Protein AF-A0A835RS19-F1 (afdb_monomer_lite)

InterPro domains:
  IPR008851 Transcription initiation factor IIF, alpha subunit [PF05793] (48-94)
  IPR008851 Transcription initiation factor IIF, alpha subunit [PTHR13011] (1-102)

Structure (mmCIF, N/CA/C/O backbone):
data_AF-A0A835RS19-F1
#
_entry.id   AF-A0A835RS19-F1
#
loop_
_atom_site.group_PDB
_atom_site.id
_atom_site.type_symbol
_atom_site.label_atom_id
_atom_site.label_alt_id
_atom_site.label_comp_id
_atom_site.label_asym_id
_atom_site.label_entity_id
_atom_site.label_seq_id
_atom_site.pdbx_PDB_ins_code
_atom_site.Cartn_x
_atom_site.Cartn_y
_atom_site.Cartn_z
_atom_site.occupancy
_atom_site.B_iso_or_equiv
_atom_site.auth_seq_id
_atom_site.auth_comp_id
_atom_site.auth_asym_id
_atom_site.auth_atom_id
_atom_site.pdbx_PDB_model_num
ATOM 1 N N . MET A 1 1 ? 10.127 -16.528 -0.931 1.00 41.31 1 MET A N 1
ATOM 2 C CA . MET A 1 1 ? 10.156 -15.745 -2.184 1.00 41.31 1 MET A CA 1
ATOM 3 C C . MET A 1 1 ? 9.465 -14.418 -1.931 1.00 41.31 1 MET A C 1
ATOM 5 O O . MET A 1 1 ? 8.306 -14.427 -1.540 1.00 41.31 1 MET A O 1
ATOM 9 N N . SER A 1 2 ? 10.172 -13.296 -2.056 1.00 48.91 2 SER A N 1
ATOM 10 C CA . SER A 1 2 ? 9.556 -11.969 -1.984 1.00 48.91 2 SER A CA 1
ATOM 11 C C . SER A 1 2 ? 8.910 -11.666 -3.332 1.00 48.91 2 SER A C 1
ATOM 13 O O . SER A 1 2 ? 9.625 -11.460 -4.309 1.00 48.91 2 SER A O 1
ATOM 15 N N . LEU A 1 3 ? 7.579 -11.675 -3.398 1.00 65.25 3 LEU A N 1
ATOM 16 C CA . LEU A 1 3 ? 6.890 -11.128 -4.561 1.00 65.25 3 LEU A CA 1
ATOM 17 C C . LEU A 1 3 ? 7.033 -9.603 -4.557 1.00 65.25 3 LEU A C 1
ATOM 19 O O . LEU A 1 3 ? 6.939 -8.957 -3.504 1.00 65.25 3 LEU A O 1
ATOM 23 N N . ASP A 1 4 ? 7.268 -9.041 -5.736 1.00 73.56 4 ASP A N 1
ATOM 24 C CA . ASP A 1 4 ? 7.162 -7.604 -5.954 1.00 73.56 4 ASP A CA 1
ATOM 25 C C . ASP A 1 4 ? 5.761 -7.129 -5.567 1.00 73.56 4 ASP A C 1
ATOM 27 O O . ASP A 1 4 ? 4.770 -7.847 -5.736 1.00 73.56 4 ASP A O 1
ATOM 31 N N . LEU A 1 5 ? 5.661 -5.916 -5.020 1.00 79.31 5 LEU A N 1
ATOM 32 C CA . LEU A 1 5 ? 4.354 -5.341 -4.747 1.00 79.31 5 LEU A CA 1
ATOM 33 C C . LEU A 1 5 ? 3.641 -5.039 -6.071 1.00 79.31 5 LEU A C 1
ATOM 35 O O . LEU A 1 5 ? 4.034 -4.135 -6.808 1.00 79.31 5 LEU A O 1
ATOM 39 N N . VAL A 1 6 ? 2.546 -5.750 -6.331 1.00 83.19 6 VAL A N 1
ATOM 40 C CA . VAL A 1 6 ? 1.658 -5.496 -7.470 1.00 83.19 6 VAL A CA 1
ATOM 41 C C . VAL A 1 6 ? 0.359 -4.892 -6.953 1.00 83.19 6 VAL A C 1
ATOM 43 O O . VAL A 1 6 ? -0.398 -5.546 -6.234 1.00 83.19 6 VAL A O 1
ATOM 46 N N . LEU A 1 7 ? 0.092 -3.636 -7.315 1.00 85.06 7 LEU A N 1
ATOM 47 C CA . LEU A 1 7 ? -1.192 -3.007 -7.014 1.00 85.06 7 LEU A CA 1
ATOM 48 C C . LEU A 1 7 ? -2.241 -3.464 -8.026 1.00 85.06 7 LEU A C 1
ATOM 50 O O . LEU A 1 7 ? -2.014 -3.422 -9.235 1.00 85.06 7 LEU A O 1
ATOM 54 N N . LYS A 1 8 ? -3.405 -3.868 -7.521 1.00 89.12 8 LYS A N 1
ATOM 55 C CA . LYS A 1 8 ? -4.603 -4.114 -8.331 1.00 89.12 8 LYS A CA 1
ATOM 56 C C . LYS A 1 8 ? -5.157 -2.788 -8.867 1.00 89.12 8 LYS A C 1
ATOM 58 O O . LYS A 1 8 ? -4.786 -1.716 -8.399 1.00 89.12 8 LYS A O 1
ATOM 63 N N . SER A 1 9 ? -6.079 -2.862 -9.826 1.00 90.88 9 SER A N 1
ATOM 64 C CA . SER A 1 9 ? -6.727 -1.686 -10.428 1.00 90.88 9 SER A CA 1
ATOM 65 C C . SER A 1 9 ? -7.714 -0.966 -9.501 1.00 90.88 9 SER A C 1
ATOM 67 O O . SER A 1 9 ? -8.126 0.148 -9.814 1.00 90.88 9 SER A O 1
ATOM 69 N N . ALA A 1 10 ? -8.097 -1.578 -8.375 1.00 93.38 10 ALA A N 1
ATOM 70 C CA . ALA A 1 10 ? -9.052 -1.026 -7.421 1.00 93.38 10 ALA A CA 1
ATOM 71 C C . ALA A 1 10 ? -8.754 -1.448 -5.975 1.00 93.38 10 ALA A C 1
ATOM 73 O O . ALA A 1 10 ? -8.112 -2.469 -5.714 1.00 93.38 10 ALA A O 1
AT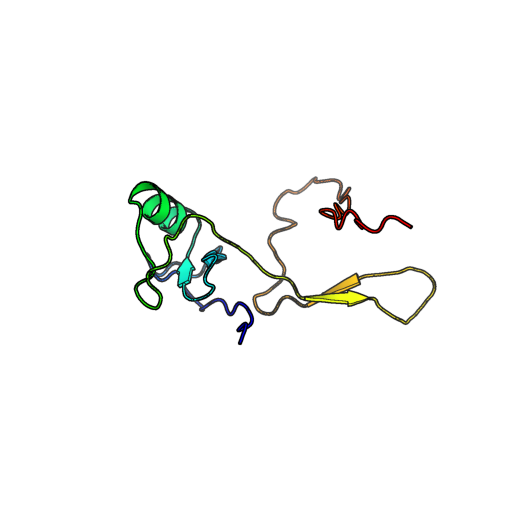OM 74 N N . CYS A 1 11 ? -9.255 -0.652 -5.031 1.00 96.19 11 CYS A N 1
ATOM 75 C CA . CYS A 1 11 ? -9.231 -0.930 -3.602 1.00 96.19 11 CYS A CA 1
ATOM 76 C C . CYS A 1 11 ? -10.103 -2.149 -3.284 1.00 96.19 11 CYS A C 1
ATOM 78 O O . CYS A 1 11 ? -11.290 -2.168 -3.600 1.00 96.19 11 CYS A O 1
ATOM 80 N N . GLU A 1 12 ? -9.549 -3.127 -2.574 1.00 95.62 12 GLU A N 1
ATOM 81 C CA . GLU A 1 12 ? -10.273 -4.342 -2.179 1.00 95.62 12 GLU A CA 1
ATOM 82 C C . GLU A 1 12 ? -11.335 -4.113 -1.094 1.00 95.62 12 GLU A C 1
ATOM 84 O O . GLU A 1 12 ? -12.138 -5.004 -0.842 1.00 95.62 12 GLU A O 1
ATOM 89 N N . GLY A 1 13 ? -11.337 -2.949 -0.437 1.00 94.44 13 GLY A N 1
ATOM 90 C CA . GLY A 1 13 ? -12.332 -2.601 0.581 1.00 94.44 13 GLY A CA 1
ATOM 91 C C . GLY A 1 13 ? -13.547 -1.848 0.034 1.00 94.44 13 GLY A C 1
ATOM 92 O O . GLY A 1 13 ? -14.659 -2.079 0.494 1.00 94.44 13 GLY A O 1
ATOM 93 N N . CYS A 1 14 ? -13.350 -0.941 -0.929 1.00 96.94 14 CYS A N 1
ATOM 94 C CA . CYS A 1 14 ? -14.410 -0.042 -1.408 1.00 96.94 14 CYS A CA 1
ATOM 95 C C . CYS A 1 14 ? -14.533 0.068 -2.935 1.00 96.94 14 CYS A C 1
ATOM 97 O O . CYS A 1 14 ? -15.374 0.817 -3.418 1.00 96.94 14 CYS A O 1
ATOM 99 N N . GLY A 1 15 ? -13.676 -0.605 -3.707 1.00 95.75 15 GLY A N 1
ATOM 100 C CA . GLY A 1 15 ? -13.702 -0.565 -5.172 1.00 95.75 15 GLY A CA 1
ATOM 101 C C . GLY A 1 15 ? -13.149 0.716 -5.811 1.00 95.75 15 GLY A C 1
ATOM 102 O O . GLY A 1 15 ? -13.067 0.783 -7.033 1.00 95.75 15 GLY A O 1
ATOM 103 N N . SER A 1 16 ? -12.729 1.722 -5.030 1.00 92.69 16 SER A N 1
ATOM 104 C CA . SER A 1 16 ? -12.125 2.944 -5.586 1.00 92.69 16 SER A CA 1
ATOM 105 C C . SER A 1 16 ? -10.881 2.614 -6.423 1.00 92.69 16 SER A C 1
ATOM 107 O O . SER A 1 16 ? -10.015 1.899 -5.920 1.00 92.69 16 SER A O 1
ATOM 109 N N . PRO A 1 17 ? -10.733 3.153 -7.647 1.00 88.56 17 PRO A N 1
ATOM 110 C CA . PRO A 1 17 ? -9.538 2.963 -8.473 1.00 88.56 17 PRO A CA 1
ATOM 111 C C . PRO A 1 17 ? -8.419 3.964 -8.148 1.00 88.56 17 PRO A C 1
ATOM 113 O O . PRO A 1 17 ? -7.346 3.933 -8.746 1.00 88.56 17 PRO A O 1
ATOM 116 N N . SER A 1 18 ? -8.674 4.906 -7.238 1.00 85.62 18 SER A N 1
ATOM 117 C CA . SER A 1 18 ? -7.773 6.021 -6.964 1.00 85.62 18 SER A CA 1
ATOM 118 C C . SER A 1 18 ? -6.964 5.811 -5.696 1.00 85.62 18 SER A C 1
ATOM 120 O O . SER A 1 18 ? -7.457 5.290 -4.699 1.00 85.62 18 SER A O 1
ATOM 122 N N . ASP A 1 19 ? -5.731 6.310 -5.750 1.00 86.38 19 ASP A N 1
ATOM 123 C CA . ASP A 1 19 ? -4.814 6.390 -4.618 1.00 86.38 19 ASP A CA 1
ATOM 124 C C . ASP A 1 19 ? -4.582 5.042 -3.912 1.00 86.38 19 ASP A C 1
ATOM 126 O O . ASP A 1 19 ? -4.830 4.868 -2.724 1.00 86.38 19 ASP A O 1
ATOM 130 N N . LEU A 1 20 ? -4.143 4.053 -4.692 1.00 88.19 20 LEU A N 1
ATOM 131 C CA . LEU A 1 20 ? -3.976 2.674 -4.244 1.00 88.19 20 LEU A CA 1
ATOM 132 C C . LEU A 1 20 ? -2.594 2.404 -3.646 1.00 88.19 20 LEU A C 1
ATOM 134 O O . LEU A 1 20 ? -1.574 2.840 -4.173 1.00 88.19 20 LEU A O 1
ATOM 138 N N . TYR A 1 21 ? -2.569 1.620 -2.576 1.00 91.81 21 TYR A N 1
ATOM 139 C CA . TYR A 1 21 ? -1.374 1.205 -1.852 1.00 91.81 21 TYR A CA 1
ATOM 140 C C . TYR A 1 21 ? -1.417 -0.292 -1.562 1.00 91.81 21 TYR A C 1
ATOM 142 O O . TYR A 1 21 ? -2.482 -0.901 -1.505 1.00 91.81 21 TYR A O 1
ATOM 150 N N . GLY A 1 22 ? -0.249 -0.877 -1.329 1.00 91.75 22 GLY A N 1
ATOM 151 C CA . GLY A 1 22 ? -0.103 -2.245 -0.860 1.00 91.75 22 GLY A CA 1
ATOM 152 C C . GLY A 1 22 ? -0.182 -2.336 0.657 1.00 91.75 22 GLY A C 1
ATOM 153 O O . GLY A 1 22 ? 0.305 -1.451 1.350 1.00 91.75 22 GLY A O 1
ATOM 154 N N . SER A 1 23 ? -0.701 -3.427 1.209 1.00 92.50 23 SER A N 1
ATOM 155 C CA . SER A 1 23 ? -0.404 -3.793 2.605 1.00 92.50 23 SER A CA 1
ATOM 156 C C . SER A 1 23 ? 1.079 -4.142 2.784 1.00 92.50 23 SER A C 1
ATOM 158 O O . SER A 1 23 ? 1.720 -4.581 1.831 1.00 92.50 23 SER A O 1
ATOM 160 N N . SER A 1 24 ? 1.601 -4.086 4.011 1.00 88.12 24 SER A N 1
ATOM 161 C CA . SER A 1 24 ? 2.966 -4.542 4.344 1.00 88.12 24 SER A CA 1
ATOM 162 C C . SER A 1 24 ? 3.279 -5.983 3.911 1.00 88.12 24 SER A C 1
ATOM 164 O O . SER A 1 24 ? 4.400 -6.267 3.506 1.00 88.12 24 SER A O 1
ATOM 166 N N . CYS A 1 25 ? 2.289 -6.882 3.940 1.00 91.75 25 CYS A N 1
ATOM 167 C CA . CYS A 1 25 ? 2.425 -8.257 3.449 1.00 91.75 25 CYS A CA 1
ATOM 168 C C . CYS A 1 25 ? 2.237 -8.404 1.927 1.00 91.75 25 CYS A C 1
ATOM 170 O O . CYS A 1 25 ? 2.191 -9.524 1.433 1.00 91.75 25 CYS A O 1
ATOM 172 N N . LYS A 1 26 ? 2.088 -7.293 1.192 1.00 91.44 26 LYS A N 1
ATOM 173 C CA . LYS A 1 26 ? 1.931 -7.199 -0.274 1.00 91.44 26 LYS A CA 1
ATOM 174 C C . LYS A 1 26 ? 0.736 -7.938 -0.897 1.00 91.44 26 LYS A C 1
ATOM 176 O O . LYS A 1 26 ? 0.545 -7.868 -2.103 1.00 91.44 26 LYS A O 1
ATOM 181 N N . HIS A 1 27 ? -0.114 -8.581 -0.099 1.00 92.88 27 HIS A N 1
ATOM 182 C CA . HIS A 1 27 ? -1.272 -9.338 -0.586 1.00 92.88 27 HIS A CA 1
ATOM 183 C C . HIS A 1 27 ? -2.527 -8.499 -0.857 1.00 92.88 27 HIS A C 1
ATOM 185 O O . HIS A 1 27 ? -3.430 -8.965 -1.553 1.00 92.88 27 HIS A O 1
ATOM 191 N N . LYS A 1 28 ? -2.620 -7.295 -0.279 1.00 93.06 28 LYS A N 1
ATOM 192 C CA . LYS A 1 28 ? -3.794 -6.421 -0.391 1.00 93.06 28 LYS A CA 1
ATOM 193 C C . LYS A 1 28 ? -3.478 -5.124 -1.111 1.00 93.06 28 LYS A C 1
ATOM 195 O O . LYS A 1 28 ? -2.463 -4.502 -0.812 1.00 93.06 28 LYS A O 1
ATOM 200 N N . THR A 1 29 ? -4.396 -4.693 -1.973 1.00 95.06 29 THR A N 1
ATOM 201 C CA . THR A 1 29 ? -4.445 -3.336 -2.534 1.00 95.06 29 THR A CA 1
ATOM 202 C C . THR A 1 29 ? -5.570 -2.533 -1.883 1.00 95.06 29 THR A C 1
ATOM 204 O O . THR A 1 29 ? -6.731 -2.935 -1.934 1.00 95.06 29 THR A O 1
ATOM 207 N N . LEU A 1 30 ? -5.241 -1.406 -1.253 1.00 95.62 30 LEU A N 1
ATOM 208 C CA . LEU A 1 30 ? -6.158 -0.602 -0.442 1.00 95.62 30 LEU A CA 1
ATOM 209 C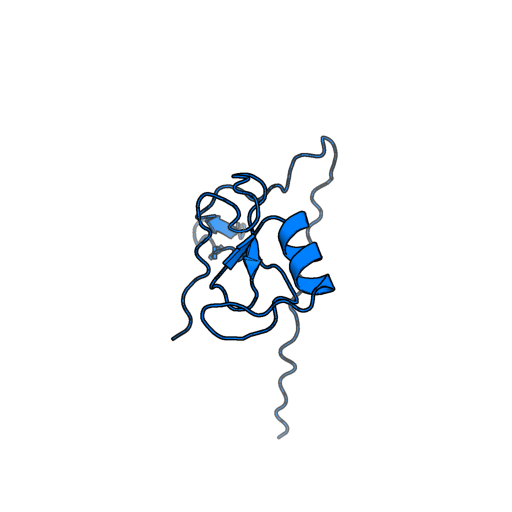 C . LEU A 1 30 ? -5.947 0.894 -0.690 1.00 95.62 30 LEU A C 1
ATOM 211 O O . LEU A 1 30 ? -4.823 1.337 -0.916 1.00 95.62 30 LEU A O 1
ATOM 215 N N . CYS A 1 31 ? -7.015 1.682 -0.592 1.00 94.62 31 CYS A N 1
ATOM 216 C CA . CYS A 1 31 ? -6.909 3.134 -0.452 1.00 94.62 31 CYS A CA 1
ATOM 217 C C . CYS A 1 31 ? -6.616 3.521 1.017 1.00 94.62 31 CYS A C 1
ATOM 219 O O . CYS A 1 31 ? -6.805 2.692 1.919 1.00 94.62 31 CYS A O 1
ATOM 221 N N . PRO A 1 32 ? -6.199 4.772 1.299 1.00 92.62 32 PRO A N 1
ATOM 222 C CA . PRO A 1 32 ? -5.869 5.209 2.655 1.00 92.62 32 PRO A CA 1
ATOM 223 C C . PRO A 1 32 ? -7.008 5.047 3.662 1.00 92.62 32 PRO A C 1
ATOM 225 O O . PRO A 1 32 ? -6.758 4.633 4.791 1.00 92.62 32 PRO A O 1
ATOM 228 N N . SER A 1 33 ? -8.255 5.329 3.265 1.00 95.19 33 SER A N 1
ATOM 229 C CA . SER A 1 33 ? -9.407 5.210 4.165 1.00 95.19 33 SER A CA 1
ATOM 230 C C . SER A 1 33 ? -9.651 3.757 4.573 1.00 95.19 33 SER A C 1
ATOM 232 O O . SER A 1 33 ? -9.673 3.465 5.764 1.00 95.19 33 SER A O 1
ATOM 234 N N . CYS A 1 34 ? -9.731 2.829 3.613 1.00 97.12 34 CYS A N 1
ATOM 235 C CA . CYS A 1 34 ? -9.901 1.406 3.912 1.00 97.12 34 CYS A CA 1
ATOM 236 C C . CYS A 1 34 ? -8.722 0.838 4.709 1.00 97.12 34 CYS A C 1
ATOM 238 O O . CYS A 1 34 ? -8.938 0.082 5.652 1.00 97.12 34 CYS A O 1
ATOM 240 N N . GLY A 1 35 ? -7.483 1.212 4.375 1.00 95.62 35 GLY A N 1
ATOM 241 C CA . GLY A 1 35 ? -6.316 0.773 5.140 1.00 95.62 35 GLY A CA 1
ATOM 242 C C . GLY A 1 35 ? -6.324 1.276 6.583 1.00 95.62 35 GLY A C 1
ATOM 243 O O . GLY A 1 35 ? -6.030 0.499 7.489 1.00 95.62 35 GLY A O 1
ATOM 244 N N . LYS A 1 36 ? -6.721 2.537 6.811 1.00 95.81 36 LYS A N 1
ATOM 245 C CA . LYS A 1 36 ? -6.891 3.102 8.157 1.00 95.81 36 LYS A CA 1
ATOM 246 C C . LYS A 1 36 ? -7.950 2.334 8.949 1.00 95.81 36 LYS A C 1
ATOM 248 O O . LYS A 1 36 ? -7.644 1.858 10.037 1.00 95.81 36 LYS A O 1
ATOM 253 N N . THR A 1 37 ? -9.141 2.141 8.380 1.00 97.31 37 THR A N 1
ATOM 254 C CA . THR A 1 37 ? -10.222 1.379 9.026 1.00 97.31 37 THR A CA 1
ATOM 255 C C . THR A 1 37 ? -9.781 -0.045 9.369 1.00 97.31 37 THR A C 1
ATOM 257 O O . THR A 1 37 ? -10.058 -0.540 10.458 1.00 97.31 37 THR A O 1
ATOM 260 N N . MET A 1 38 ? -9.048 -0.711 8.472 1.00 96.50 38 MET A N 1
ATOM 261 C CA . MET A 1 38 ? -8.520 -2.051 8.736 1.00 96.50 38 MET A CA 1
ATOM 262 C C . MET A 1 38 ? -7.514 -2.066 9.891 1.00 96.50 38 MET A C 1
ATOM 264 O O . MET A 1 38 ? -7.569 -2.985 10.710 1.00 96.50 38 MET A O 1
ATOM 268 N N . ALA A 1 39 ? -6.633 -1.066 9.978 1.00 93.88 39 ALA A N 1
ATOM 269 C CA . ALA A 1 39 ? -5.664 -0.944 11.063 1.00 93.88 39 ALA A CA 1
ATOM 270 C C . ALA A 1 39 ? -6.342 -0.670 12.415 1.00 93.88 39 ALA A C 1
ATOM 272 O O . ALA A 1 39 ? -6.026 -1.342 13.398 1.00 93.88 39 ALA A O 1
ATOM 273 N N . GLU A 1 40 ? -7.312 0.249 12.455 1.00 96.44 40 GLU A N 1
ATOM 274 C CA . GLU A 1 40 ? -8.114 0.559 13.650 1.00 96.44 40 GLU A CA 1
ATOM 275 C C . GLU A 1 40 ? -8.870 -0.679 14.152 1.00 96.44 40 GLU A C 1
ATOM 277 O O . GLU A 1 40 ? -8.825 -1.003 15.339 1.00 96.44 40 GLU A O 1
ATOM 282 N N . ASN A 1 41 ? -9.451 -1.451 13.229 1.00 97.25 41 ASN A N 1
ATOM 283 C CA . ASN A 1 41 ? -10.159 -2.696 13.532 1.00 97.25 41 ASN A CA 1
ATOM 284 C C . ASN A 1 41 ? -9.229 -3.903 13.752 1.00 97.25 41 ASN A C 1
ATOM 286 O O . ASN A 1 41 ? -9.709 -5.025 13.906 1.00 97.25 41 ASN A O 1
ATOM 290 N N . ARG A 1 42 ? -7.899 -3.712 13.736 1.00 96.12 42 ARG A N 1
ATOM 291 C CA . ARG A 1 42 ? -6.883 -4.776 13.887 1.00 96.12 42 ARG A CA 1
ATOM 292 C C . ARG A 1 42 ? -7.089 -5.946 12.917 1.00 96.12 42 ARG A C 1
ATOM 294 O O . ARG A 1 42 ? -6.846 -7.110 13.244 1.00 96.12 42 ARG A O 1
ATOM 301 N N . THR A 1 43 ? -7.536 -5.626 11.707 1.00 97.06 43 THR A N 1
ATOM 302 C CA . THR A 1 43 ? -7.869 -6.606 10.674 1.00 97.06 43 THR A CA 1
ATOM 303 C C . THR A 1 43 ? -6.613 -7.350 10.226 1.00 97.06 43 THR A C 1
ATOM 305 O O . THR A 1 43 ? -5.539 -6.766 10.057 1.00 97.06 43 THR A O 1
ATOM 308 N N . ARG A 1 44 ? -6.750 -8.657 9.999 1.00 97.06 44 ARG A N 1
ATOM 309 C CA . ARG A 1 44 ? -5.681 -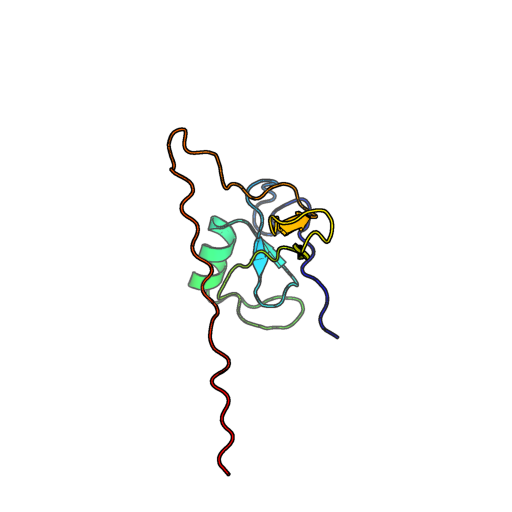9.516 9.481 1.00 97.06 44 ARG A CA 1
ATOM 310 C C . ARG A 1 44 ? -5.867 -9.770 7.992 1.00 97.06 44 ARG A C 1
ATOM 312 O O . ARG A 1 44 ? -6.988 -9.851 7.496 1.00 97.06 44 ARG A O 1
ATOM 319 N N . CYS A 1 45 ? -4.758 -9.906 7.274 1.00 95.75 45 CYS A N 1
ATOM 320 C CA . CYS A 1 45 ? -4.782 -10.315 5.880 1.00 95.75 45 CYS A CA 1
ATOM 321 C C . CYS A 1 45 ? -5.406 -11.710 5.761 1.00 95.75 45 CYS A C 1
ATOM 323 O O . CYS A 1 45 ? -4.935 -12.654 6.388 1.00 95.75 45 CYS A O 1
ATOM 325 N N . ASN A 1 46 ? -6.433 -11.855 4.927 1.00 94.62 46 ASN A N 1
ATOM 326 C CA . ASN A 1 46 ? -7.121 -13.133 4.727 1.00 94.62 46 ASN A CA 1
ATOM 327 C C . ASN A 1 46 ? -6.288 -14.184 3.968 1.00 94.62 46 ASN A C 1
ATOM 329 O O . ASN A 1 46 ? -6.703 -15.332 3.899 1.00 94.62 46 ASN A O 1
ATOM 333 N N . ILE A 1 47 ? -5.141 -13.800 3.396 1.00 93.75 47 ILE A N 1
ATOM 334 C CA . ILE A 1 47 ? -4.236 -14.714 2.683 1.00 93.75 47 ILE A CA 1
ATOM 335 C C . ILE A 1 47 ? -3.156 -15.265 3.622 1.00 93.75 47 ILE A C 1
ATOM 337 O O . ILE A 1 47 ? -2.887 -16.458 3.608 1.00 93.75 47 ILE A O 1
ATOM 341 N N . CYS A 1 48 ? -2.531 -14.416 4.447 1.00 95.69 48 CYS A N 1
ATOM 342 C CA . CYS A 1 48 ? -1.376 -14.814 5.266 1.00 95.69 48 CYS A CA 1
ATOM 343 C C . CYS A 1 48 ? -1.526 -14.574 6.775 1.00 95.69 48 CYS A C 1
ATOM 345 O O . CYS A 1 48 ? -0.582 -14.798 7.525 1.00 95.69 48 CYS A O 1
ATOM 347 N N . GLY A 1 49 ? -2.662 -14.053 7.241 1.00 95.56 49 GLY A N 1
ATOM 348 C CA . GLY A 1 49 ? -2.923 -13.792 8.660 1.00 95.56 49 GLY A CA 1
ATOM 349 C C . GLY A 1 49 ? -2.167 -12.604 9.269 1.00 95.56 49 GLY A C 1
ATOM 350 O O . GLY A 1 49 ? -2.465 -12.217 10.399 1.00 95.56 49 GLY A O 1
ATOM 351 N N . VAL A 1 50 ? -1.228 -11.984 8.545 1.00 96.00 50 VAL A N 1
ATOM 352 C CA . VAL A 1 50 ? -0.461 -10.826 9.034 1.00 96.00 50 VAL A CA 1
ATOM 353 C C . VAL A 1 50 ? -1.395 -9.630 9.286 1.00 96.00 50 VAL A C 1
ATOM 355 O O . VAL A 1 50 ? -2.216 -9.315 8.416 1.00 96.00 50 VAL A O 1
ATOM 358 N N . PRO A 1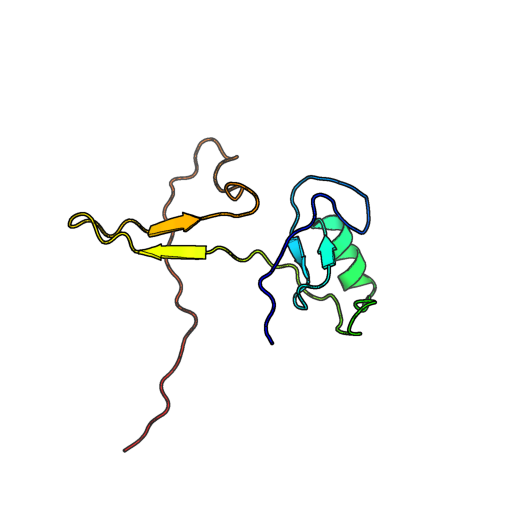 51 ? -1.289 -8.938 10.437 1.00 95.38 51 PRO A N 1
ATOM 359 C CA . PRO A 1 51 ? -2.054 -7.724 10.712 1.00 95.38 51 PRO A CA 1
ATOM 360 C C . PRO A 1 51 ? -1.792 -6.615 9.686 1.00 95.38 51 PRO A C 1
ATOM 362 O O . PRO A 1 51 ? -0.645 -6.336 9.330 1.00 95.38 51 PRO A O 1
ATOM 365 N N . ILE A 1 52 ? -2.850 -5.941 9.236 1.00 94.88 52 ILE A N 1
ATOM 366 C CA . ILE A 1 52 ? -2.741 -4.796 8.326 1.00 94.88 52 ILE A CA 1
ATOM 367 C C . ILE A 1 52 ? -2.541 -3.536 9.168 1.00 94.88 52 ILE A C 1
ATOM 369 O O . ILE A 1 52 ? -3.498 -2.902 9.591 1.00 94.88 52 ILE A O 1
ATOM 373 N N . THR A 1 53 ? -1.283 -3.189 9.432 1.00 91.56 53 THR A N 1
ATOM 374 C CA . THR A 1 53 ? -0.914 -2.027 10.265 1.00 91.56 53 THR A CA 1
ATOM 375 C C . THR A 1 53 ? -0.327 -0.865 9.470 1.00 91.56 53 THR A C 1
ATOM 377 O O . THR A 1 53 ? -0.209 0.240 9.991 1.00 91.56 53 THR A O 1
ATOM 380 N N . ARG A 1 54 ? 0.062 -1.096 8.209 1.00 87.50 54 ARG A N 1
ATOM 381 C CA . ARG A 1 54 ? 0.699 -0.091 7.353 1.00 87.50 54 ARG A CA 1
ATOM 382 C C . ARG A 1 54 ? 0.388 -0.322 5.878 1.00 87.50 54 ARG A C 1
ATOM 384 O O . ARG A 1 54 ? 0.304 -1.467 5.426 1.00 87.50 54 ARG A O 1
ATOM 391 N N . LEU A 1 55 ? 0.296 0.783 5.140 1.00 89.19 55 LEU A N 1
ATOM 392 C CA . LEU A 1 55 ? 0.239 0.825 3.683 1.00 89.19 55 LEU A CA 1
ATOM 393 C C . LEU A 1 55 ? 1.596 1.244 3.095 1.00 89.19 55 LEU A C 1
ATOM 395 O O . LEU A 1 55 ? 2.287 2.087 3.663 1.00 89.19 55 LEU A O 1
ATOM 399 N N . ILE A 1 56 ? 1.978 0.658 1.964 1.00 88.38 56 ILE A N 1
ATOM 400 C CA . ILE A 1 56 ? 3.252 0.884 1.273 1.00 88.38 56 ILE A CA 1
ATOM 401 C C . ILE A 1 56 ? 3.032 1.124 -0.227 1.00 88.38 56 ILE A C 1
ATOM 403 O O . ILE A 1 56 ? 2.082 0.620 -0.824 1.00 88.38 56 ILE A O 1
ATOM 407 N N . ARG A 1 57 ? 3.940 1.877 -0.850 1.00 83.19 57 ARG A N 1
ATOM 408 C CA . ARG A 1 57 ? 4.159 1.890 -2.302 1.00 83.19 57 ARG A CA 1
ATOM 409 C C . ARG A 1 57 ? 5.636 1.623 -2.540 1.00 83.19 57 ARG A C 1
ATOM 411 O O . ARG A 1 57 ? 6.476 2.199 -1.854 1.00 83.19 57 ARG A O 1
ATOM 418 N N . GLU A 1 58 ? 5.931 0.757 -3.496 1.00 76.75 58 GLU A N 1
ATOM 419 C CA . GLU A 1 58 ? 7.297 0.445 -3.911 1.00 76.75 58 GLU A CA 1
ATOM 420 C C . GLU A 1 58 ? 7.548 1.061 -5.285 1.00 76.75 58 GLU A C 1
ATOM 422 O O . GLU A 1 58 ? 6.682 1.033 -6.163 1.00 76.75 58 GLU A O 1
ATOM 427 N N . TYR A 1 59 ? 8.732 1.642 -5.459 1.00 71.88 59 TYR A N 1
ATOM 428 C CA . TYR A 1 59 ? 9.123 2.320 -6.686 1.00 71.88 59 TYR A CA 1
ATOM 429 C C . TYR A 1 59 ? 10.459 1.775 -7.163 1.00 71.88 59 TYR A C 1
ATOM 431 O O . TYR A 1 59 ? 11.442 1.791 -6.426 1.00 71.88 59 TYR A O 1
ATOM 439 N N . ASN A 1 60 ? 10.497 1.313 -8.411 1.00 67.25 60 ASN A N 1
ATOM 440 C CA . ASN A 1 60 ? 11.736 0.866 -9.027 1.00 67.25 60 ASN A CA 1
ATOM 441 C C . ASN A 1 60 ? 12.537 2.087 -9.477 1.00 67.25 60 ASN A C 1
ATOM 443 O O . ASN A 1 60 ? 12.088 2.840 -10.342 1.00 67.25 60 ASN A O 1
ATOM 447 N N . VAL A 1 61 ? 13.726 2.268 -8.911 1.00 64.94 61 VAL A N 1
ATOM 448 C CA . VAL A 1 61 ? 14.641 3.357 -9.260 1.00 64.94 61 VAL A CA 1
ATOM 449 C C . VAL A 1 61 ? 15.852 2.768 -9.976 1.00 64.94 61 VAL A C 1
ATOM 451 O O . VAL A 1 61 ? 16.476 1.839 -9.470 1.00 64.94 61 VAL A O 1
ATOM 454 N N . ARG A 1 62 ? 16.194 3.295 -11.157 1.00 55.56 62 ARG A N 1
ATOM 455 C CA . ARG A 1 62 ? 17.420 2.931 -11.883 1.00 55.56 62 ARG A CA 1
ATOM 456 C C . ARG A 1 62 ? 18.301 4.160 -12.069 1.00 55.56 62 ARG A C 1
ATOM 458 O O . ARG A 1 62 ? 17.802 5.217 -12.451 1.00 55.56 62 ARG A O 1
ATOM 465 N N . ALA A 1 63 ? 19.597 4.020 -11.802 1.00 53.75 63 ALA A N 1
ATOM 466 C CA . ALA A 1 63 ? 20.577 5.051 -12.126 1.00 53.75 63 ALA A CA 1
ATOM 467 C C . ALA A 1 63 ? 20.792 5.088 -13.648 1.00 53.75 63 ALA A C 1
ATOM 469 O O . ALA A 1 63 ? 20.991 4.039 -14.264 1.00 53.75 63 ALA A O 1
ATOM 470 N N . SER A 1 64 ? 20.716 6.275 -14.252 1.00 47.88 64 SER A N 1
ATOM 471 C CA . SER A 1 64 ? 21.080 6.464 -15.658 1.00 47.88 64 SER A CA 1
ATOM 472 C C . SER A 1 64 ? 22.602 6.412 -15.821 1.00 47.88 64 SER A C 1
ATOM 474 O O . SER A 1 64 ? 23.321 7.038 -15.045 1.00 47.88 64 SER A O 1
ATOM 476 N N . THR A 1 65 ? 23.094 5.683 -16.825 1.00 56.22 65 THR A N 1
ATOM 477 C CA . THR A 1 65 ? 24.526 5.609 -17.176 1.00 56.22 65 THR A CA 1
ATOM 478 C C . THR A 1 65 ? 24.931 6.612 -18.260 1.00 56.22 65 THR A C 1
ATOM 480 O O . THR A 1 65 ? 26.105 6.690 -18.612 1.00 56.22 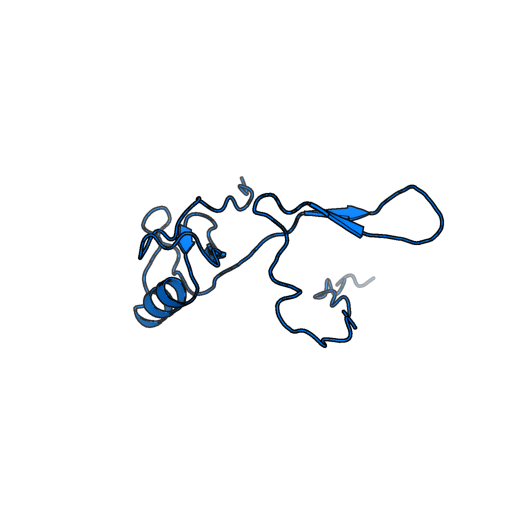65 THR A O 1
ATOM 483 N N . SER A 1 66 ? 23.986 7.382 -18.809 1.00 53.38 66 SER A N 1
ATOM 484 C CA . SER A 1 66 ? 24.257 8.359 -19.863 1.00 53.38 66 SER A CA 1
ATOM 485 C C . SER A 1 66 ? 24.389 9.769 -19.281 1.00 53.38 66 SER A C 1
ATOM 487 O O . SER A 1 66 ? 23.391 10.364 -18.872 1.00 53.38 66 SER A O 1
ATOM 489 N N . THR A 1 67 ? 25.610 10.309 -19.345 1.00 49.09 67 THR A N 1
ATOM 490 C CA . THR A 1 67 ? 26.054 11.683 -19.026 1.00 49.09 67 THR A CA 1
ATOM 491 C C . THR A 1 67 ? 26.125 12.081 -17.549 1.00 49.09 67 THR A C 1
ATOM 493 O O . THR A 1 67 ? 25.328 11.652 -16.725 1.00 49.09 67 THR A O 1
ATOM 496 N N . ASP A 1 68 ? 27.119 12.929 -17.267 1.00 50.62 68 ASP A N 1
ATOM 497 C CA . ASP A 1 68 ? 27.699 13.428 -16.002 1.00 50.62 68 ASP A CA 1
ATOM 498 C C . ASP A 1 68 ? 26.741 14.117 -14.999 1.00 50.62 68 ASP A C 1
ATOM 500 O O . ASP A 1 68 ? 27.129 14.944 -14.174 1.00 50.62 68 ASP A O 1
ATOM 504 N N . LYS A 1 69 ? 25.449 13.808 -15.066 1.00 52.28 69 LYS A N 1
ATOM 505 C CA . LYS A 1 69 ? 24.427 14.209 -14.104 1.00 52.28 69 LYS A CA 1
ATOM 506 C C . LYS A 1 69 ? 23.598 12.969 -13.806 1.00 52.28 69 LYS A C 1
ATOM 508 O O . LYS A 1 69 ? 22.846 12.490 -14.649 1.00 52.28 69 LYS A O 1
ATOM 513 N N . SER A 1 70 ? 23.771 12.425 -12.608 1.00 45.06 70 SER A N 1
ATOM 514 C CA . SER A 1 70 ? 23.128 11.206 -12.118 1.00 45.06 70 SER A CA 1
ATOM 515 C C . SER A 1 70 ? 21.615 11.398 -11.960 1.00 45.06 70 SER A C 1
ATOM 517 O O . SER A 1 70 ? 21.088 11.595 -10.867 1.00 45.06 70 SER A O 1
ATOM 519 N N . TYR A 1 71 ? 20.890 11.347 -13.077 1.00 47.34 71 TYR A N 1
ATOM 520 C CA . TYR A 1 71 ? 19.436 11.294 -13.080 1.00 47.34 71 TYR A CA 1
ATOM 521 C C . TYR A 1 71 ? 18.983 9.864 -12.775 1.00 47.34 71 TYR A C 1
ATOM 523 O O . TYR A 1 71 ? 19.395 8.897 -13.422 1.00 47.34 71 TYR A O 1
ATOM 531 N N . PHE A 1 72 ? 18.117 9.728 -11.775 1.00 50.59 72 PHE A N 1
ATOM 532 C CA . PHE A 1 72 ? 17.464 8.471 -11.443 1.00 50.59 72 PHE A CA 1
ATOM 533 C C . PHE A 1 72 ? 16.133 8.383 -12.189 1.00 50.59 72 PHE A C 1
ATOM 535 O O . PHE A 1 72 ? 15.257 9.230 -12.013 1.00 50.59 72 PHE A O 1
ATOM 542 N N . ILE A 1 73 ? 15.963 7.353 -13.017 1.00 49.31 73 ILE A N 1
ATOM 543 C CA . ILE A 1 73 ? 14.694 7.078 -13.691 1.00 49.31 73 ILE A CA 1
ATOM 544 C C . ILE A 1 73 ? 13.859 6.213 -12.746 1.00 49.31 73 ILE A C 1
ATOM 546 O O . ILE A 1 73 ? 14.149 5.032 -12.539 1.00 49.31 73 ILE A O 1
ATOM 550 N N . GLY A 1 74 ? 12.824 6.807 -12.151 1.00 52.53 74 GLY A N 1
ATOM 551 C CA . GLY A 1 74 ? 11.780 6.062 -11.455 1.00 52.53 74 GLY A CA 1
ATOM 552 C C . GLY A 1 74 ? 10.838 5.423 -12.473 1.00 52.53 74 GLY A C 1
ATOM 553 O O . GLY A 1 74 ? 10.136 6.136 -13.189 1.00 52.53 74 GLY A O 1
ATOM 554 N N . ARG A 1 75 ? 10.808 4.089 -12.562 1.00 45.59 75 ARG A N 1
ATOM 555 C CA . ARG A 1 75 ? 9.796 3.369 -13.347 1.00 45.59 75 ARG A CA 1
ATOM 556 C C . ARG A 1 75 ? 8.665 2.963 -12.415 1.00 45.59 75 ARG A C 1
ATOM 558 O O . ARG A 1 75 ? 8.817 2.090 -11.562 1.00 45.59 75 ARG A O 1
ATOM 565 N N . PHE A 1 76 ? 7.521 3.599 -12.606 1.00 53.44 76 PHE A N 1
ATOM 566 C CA . PHE A 1 76 ? 6.335 3.371 -11.799 1.00 53.44 76 PHE A CA 1
ATOM 567 C C . PHE A 1 76 ? 5.366 2.477 -12.567 1.00 53.44 76 PHE A C 1
ATOM 569 O O . PHE A 1 76 ? 4.729 2.925 -13.518 1.00 53.44 76 PHE A O 1
ATOM 576 N N . CYS A 1 77 ? 5.256 1.207 -12.172 1.00 45.28 77 CYS A N 1
ATOM 577 C CA . CYS A 1 77 ? 4.378 0.238 -12.842 1.00 45.28 77 CYS A CA 1
ATOM 578 C C . CYS A 1 77 ? 2.891 0.641 -12.788 1.00 45.28 77 CYS A C 1
ATOM 580 O O . CYS A 1 77 ? 2.097 0.169 -13.590 1.00 45.28 77 CYS A O 1
ATOM 582 N N . THR A 1 78 ? 2.526 1.535 -11.865 1.00 51.69 78 THR A N 1
ATOM 583 C CA . THR A 1 78 ? 1.149 1.974 -11.590 1.00 51.69 78 THR A CA 1
ATOM 584 C C . THR A 1 78 ? 0.934 3.463 -11.897 1.00 51.69 78 THR A C 1
ATOM 586 O O . THR A 1 78 ? 0.037 4.083 -11.331 1.00 51.69 78 THR A O 1
ATOM 589 N N . GLY A 1 79 ? 1.782 4.053 -12.748 1.00 47.41 79 GLY A N 1
ATOM 590 C CA . GLY A 1 79 ? 1.777 5.486 -13.060 1.00 47.41 79 GLY A CA 1
ATOM 591 C C . GLY A 1 79 ? 2.593 6.331 -12.077 1.00 47.41 79 GLY A C 1
ATOM 592 O O . GLY A 1 79 ? 2.909 5.886 -10.972 1.00 47.41 79 GLY A O 1
ATOM 593 N N . LEU A 1 80 ? 2.967 7.544 -12.507 1.00 47.97 80 LEU A N 1
ATOM 594 C CA . LEU A 1 80 ? 3.729 8.499 -11.694 1.00 47.97 80 LEU A CA 1
ATOM 595 C C . LEU A 1 80 ? 3.059 8.666 -10.321 1.00 47.97 80 LEU A C 1
ATOM 597 O O . LEU A 1 80 ? 1.842 8.862 -10.259 1.00 47.97 80 LEU A O 1
ATOM 601 N N . PRO A 1 81 ? 3.810 8.623 -9.214 1.00 52.91 81 PRO A N 1
ATOM 602 C CA . PRO A 1 81 ? 3.245 8.899 -7.911 1.00 52.91 81 PRO A CA 1
ATOM 603 C C . PRO A 1 81 ? 2.698 10.321 -7.900 1.00 52.91 81 PRO A C 1
ATOM 605 O O . PRO A 1 81 ? 3.197 11.175 -8.641 1.00 52.91 81 PRO A O 1
ATOM 608 N N . PRO A 1 82 ? 1.694 10.609 -7.062 1.00 50.22 82 PRO A N 1
ATOM 609 C CA . PRO A 1 82 ? 1.117 11.938 -6.955 1.00 50.22 82 PRO A CA 1
ATOM 610 C C . PRO A 1 82 ? 2.095 12.883 -6.233 1.00 50.22 82 PRO A C 1
ATOM 612 O O . PRO A 1 82 ? 1.836 13.346 -5.130 1.00 50.22 82 PRO A O 1
ATOM 615 N N . PHE A 1 83 ? 3.235 13.181 -6.854 1.00 53.44 83 PHE A N 1
ATOM 616 C CA . PHE A 1 83 ? 4.245 14.109 -6.349 1.00 53.44 83 PHE A CA 1
ATOM 617 C C . PHE A 1 83 ? 3.902 15.575 -6.671 1.00 53.44 83 PHE A C 1
ATOM 619 O O . PHE A 1 83 ? 4.570 16.480 -6.188 1.00 53.44 83 PHE A O 1
ATOM 626 N N . SER A 1 84 ? 2.873 15.832 -7.492 1.00 42.03 84 SER A N 1
ATOM 627 C CA . SER A 1 84 ? 2.648 17.141 -8.129 1.00 42.03 84 SER A CA 1
ATOM 628 C C . SER A 1 84 ? 1.163 17.517 -8.283 1.00 42.03 84 SER A C 1
ATOM 630 O O . SER A 1 84 ? 0.698 17.886 -9.354 1.00 42.03 84 SER A O 1
ATOM 632 N N . LYS A 1 85 ? 0.366 17.442 -7.208 1.00 49.34 85 LYS A N 1
ATOM 633 C CA . LYS A 1 85 ? -0.954 18.121 -7.189 1.00 49.34 85 LYS A CA 1
ATOM 634 C C . LYS A 1 85 ? -0.958 19.454 -6.432 1.00 49.34 85 LYS A C 1
ATOM 636 O O . LYS A 1 85 ? -2.002 20.089 -6.337 1.00 49.34 85 LYS A O 1
ATOM 641 N N . LYS A 1 86 ? 0.190 19.921 -5.928 1.00 45.72 86 LYS A N 1
ATOM 642 C CA . LYS A 1 86 ? 0.332 21.276 -5.371 1.00 45.72 86 LYS A CA 1
ATOM 643 C C . LYS A 1 86 ? 1.089 22.159 -6.358 1.00 45.72 86 LYS A C 1
ATOM 645 O O . LYS A 1 86 ? 2.219 21.862 -6.719 1.00 45.72 86 LYS A O 1
ATOM 650 N N . LYS A 1 87 ? 0.450 23.257 -6.764 1.00 41.53 87 LYS A N 1
ATOM 651 C CA . LYS A 1 87 ? 0.884 24.212 -7.800 1.00 41.53 87 LYS A CA 1
ATOM 652 C C . LYS A 1 87 ? 2.181 24.982 -7.469 1.00 41.53 87 LYS A C 1
ATOM 654 O O . LYS A 1 87 ? 2.578 25.826 -8.257 1.00 41.53 87 LYS A O 1
ATOM 659 N N . ASN A 1 88 ? 2.803 24.750 -6.307 1.00 43.34 88 ASN A N 1
ATOM 660 C CA . ASN A 1 88 ? 3.946 25.530 -5.820 1.00 43.34 88 ASN A CA 1
ATOM 661 C C . ASN A 1 88 ? 4.740 24.794 -4.717 1.00 43.34 88 ASN A C 1
ATOM 663 O O . ASN A 1 88 ? 4.876 25.283 -3.601 1.00 43.34 88 ASN A O 1
ATOM 667 N N . ALA A 1 89 ? 5.171 23.558 -4.973 1.00 43.88 89 ALA A N 1
ATOM 668 C CA . ALA A 1 89 ? 6.106 22.873 -4.081 1.00 43.88 89 ALA A CA 1
ATOM 669 C C . ALA A 1 89 ? 7.489 22.895 -4.737 1.00 43.88 89 ALA A C 1
ATOM 671 O O . ALA A 1 89 ? 7.733 22.146 -5.683 1.00 43.88 89 ALA A O 1
ATOM 672 N N . GLU A 1 90 ? 8.374 23.774 -4.263 1.00 39.00 90 GLU A N 1
ATOM 673 C CA . GLU A 1 90 ? 9.805 23.688 -4.550 1.00 39.00 90 GLU A CA 1
ATOM 674 C C . GLU A 1 90 ? 10.276 22.275 -4.184 1.00 39.00 90 GLU A C 1
ATOM 676 O O . GLU A 1 90 ? 10.300 21.876 -3.020 1.00 39.00 90 GLU A O 1
ATOM 681 N N . ASN A 1 91 ? 10.577 21.476 -5.207 1.00 42.47 91 ASN A N 1
ATOM 682 C CA . ASN A 1 91 ? 10.999 20.087 -5.075 1.00 42.47 91 ASN A CA 1
ATOM 683 C C . ASN A 1 91 ? 12.418 20.017 -4.495 1.00 42.47 91 ASN A C 1
ATOM 685 O O . ASN A 1 91 ? 13.376 19.745 -5.215 1.00 42.47 91 ASN A O 1
ATOM 689 N N . LYS A 1 92 ? 12.567 20.231 -3.187 1.00 39.81 92 LYS A N 1
ATOM 690 C CA . LYS A 1 92 ? 13.804 19.935 -2.461 1.00 39.81 92 LYS A CA 1
ATOM 691 C C . LYS A 1 92 ? 13.673 18.573 -1.786 1.00 39.81 92 LYS A C 1
ATOM 693 O O . LYS A 1 92 ? 13.408 18.469 -0.594 1.00 39.81 92 LYS A O 1
ATOM 698 N N . TRP A 1 93 ? 13.815 17.514 -2.578 1.00 43.78 93 TRP A N 1
ATOM 699 C CA . TRP A 1 93 ? 13.863 16.149 -2.059 1.00 43.78 93 TRP A CA 1
ATOM 700 C C . TRP A 1 93 ? 15.248 15.866 -1.469 1.00 43.78 93 TRP A C 1
ATOM 702 O O . TRP A 1 93 ? 16.259 16.054 -2.145 1.00 43.78 93 TRP A O 1
ATOM 712 N N . THR A 1 94 ? 15.298 15.383 -0.228 1.00 40.91 94 THR A N 1
ATOM 713 C CA . THR A 1 94 ? 16.502 14.806 0.383 1.00 40.91 94 THR A CA 1
ATOM 714 C C . THR A 1 94 ? 16.377 13.286 0.437 1.00 40.91 94 THR A C 1
ATOM 716 O O . THR A 1 94 ? 15.374 12.736 0.889 1.00 40.91 94 THR A O 1
ATOM 719 N N . ILE A 1 95 ? 17.410 12.593 -0.043 1.00 43.62 95 ILE A N 1
ATOM 720 C CA . ILE A 1 95 ? 17.577 11.147 0.128 1.00 43.62 95 ILE A CA 1
ATOM 721 C C . ILE A 1 95 ? 17.872 10.884 1.608 1.00 43.62 95 ILE A C 1
ATOM 723 O O . ILE A 1 95 ? 18.897 11.327 2.119 1.00 43.62 95 ILE A O 1
ATOM 727 N N . HIS A 1 96 ? 16.997 10.142 2.284 1.00 34.97 96 HIS A N 1
ATOM 728 C CA . HIS A 1 96 ? 17.286 9.563 3.593 1.00 34.97 96 HIS A CA 1
ATOM 729 C C . HIS A 1 96 ? 17.679 8.100 3.382 1.00 34.97 96 HIS A C 1
ATOM 731 O O . HIS A 1 96 ? 16.867 7.281 2.955 1.00 34.97 96 HIS A O 1
ATOM 737 N N . LYS A 1 97 ? 18.954 7.783 3.625 1.00 38.84 97 LYS A N 1
ATOM 738 C CA . LYS A 1 97 ? 19.413 6.399 3.749 1.00 38.84 97 LYS A CA 1
ATOM 739 C C . LYS A 1 97 ? 19.089 5.958 5.171 1.00 38.84 97 LYS A C 1
ATOM 741 O O . LYS A 1 97 ? 19.806 6.345 6.089 1.00 38.84 97 LYS A O 1
ATOM 746 N N . ASP A 1 98 ? 18.029 5.179 5.355 1.00 42.09 98 ASP A N 1
ATOM 747 C CA . ASP A 1 98 ? 17.870 4.453 6.614 1.00 42.09 98 ASP A CA 1
ATOM 748 C C . ASP A 1 98 ? 19.030 3.457 6.745 1.00 42.09 98 ASP A C 1
ATOM 750 O O . ASP A 1 98 ? 19.381 2.739 5.804 1.00 42.09 98 ASP A O 1
ATOM 754 N N . GLY A 1 99 ? 19.711 3.545 7.887 1.00 43.28 99 GLY A N 1
ATOM 755 C CA . GLY A 1 99 ? 21.071 3.074 8.087 1.00 43.28 99 GLY A CA 1
ATOM 756 C C . GLY A 1 99 ? 21.248 1.561 8.018 1.00 43.28 99 GLY A C 1
ATOM 757 O O . GLY A 1 99 ? 20.544 0.797 8.672 1.00 43.28 99 GLY A O 1
ATOM 758 N N . LEU A 1 100 ? 22.312 1.149 7.328 1.00 37.50 100 LEU A N 1
ATOM 759 C CA . LEU A 1 100 ? 23.088 -0.013 7.737 1.00 37.50 100 LEU A CA 1
ATOM 760 C C . LEU A 1 100 ? 24.284 0.537 8.529 1.00 37.50 100 LEU A C 1
ATOM 762 O O . LEU A 1 100 ? 25.312 0.893 7.950 1.00 37.50 100 LEU A O 1
ATOM 766 N N . GLN A 1 101 ? 24.136 0.681 9.849 1.00 43.28 101 GLN A N 1
ATOM 767 C CA . GLN A 1 101 ? 25.308 0.754 10.720 1.00 43.28 101 GLN A CA 1
ATOM 768 C C . GLN A 1 101 ? 26.044 -0.573 10.540 1.00 43.28 101 GLN A C 1
ATOM 770 O O . GLN A 1 101 ? 25.560 -1.626 10.951 1.00 43.28 101 GLN A O 1
ATOM 775 N N . ARG A 1 102 ? 27.188 -0.535 9.852 1.00 37.28 102 ARG A N 1
ATOM 776 C CA . ARG A 1 102 ? 28.131 -1.649 9.850 1.00 37.28 102 ARG A CA 1
ATOM 777 C C . ARG A 1 102 ? 28.597 -1.839 11.290 1.00 37.28 102 ARG A C 1
ATOM 779 O O . ARG A 1 102 ? 29.385 -1.046 11.788 1.00 37.28 102 ARG A O 1
ATOM 786 N N . ALA A 1 103 ? 28.108 -2.883 11.943 1.00 47.19 103 ALA A N 1
ATOM 787 C CA . ALA A 1 103 ? 28.848 -3.514 13.017 1.00 47.19 103 ALA A CA 1
ATOM 788 C C . ALA A 1 103 ? 29.900 -4.412 12.360 1.00 47.19 103 ALA A C 1
ATOM 790 O O . ALA A 1 103 ? 29.545 -5.386 11.700 1.00 47.19 103 ALA A O 1
ATOM 791 N N . SER A 1 104 ? 31.175 -4.062 12.492 1.00 37.75 104 SER A N 1
ATOM 792 C CA . SER A 1 104 ? 32.298 -5.005 12.457 1.00 37.75 104 SER A CA 1
ATOM 793 C C . SER A 1 104 ? 33.465 -4.320 13.159 1.00 37.75 104 SER A C 1
ATOM 795 O O . SER A 1 104 ? 34.045 -3.377 12.626 1.00 37.75 104 SER A O 1
ATOM 797 N N . ALA A 1 105 ? 33.698 -4.750 14.395 1.00 37.88 105 ALA A N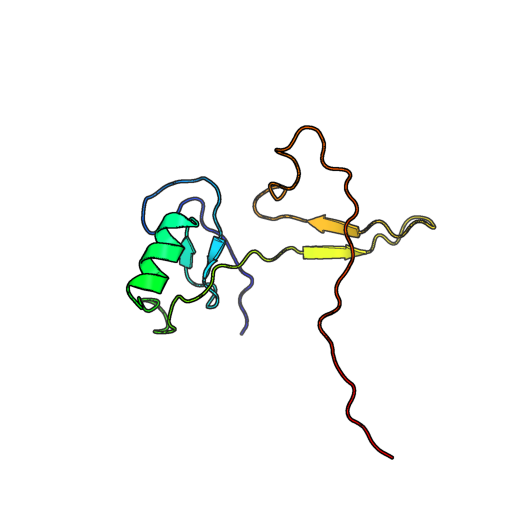 1
ATOM 798 C CA . ALA A 1 105 ? 34.972 -4.628 15.075 1.00 37.88 105 ALA A CA 1
ATOM 799 C C . ALA A 1 105 ? 35.925 -5.671 14.475 1.00 37.88 105 ALA A C 1
ATOM 801 O O . ALA A 1 105 ? 35.516 -6.822 14.328 1.00 37.88 105 ALA A O 1
ATOM 802 N N . ASP A 1 106 ? 37.099 -5.226 14.036 1.00 37.56 106 ASP A N 1
ATOM 803 C CA . ASP A 1 106 ? 38.446 -5.698 14.414 1.00 37.56 106 ASP A CA 1
ATOM 804 C C . ASP A 1 106 ? 39.478 -4.919 13.580 1.00 37.56 106 ASP A C 1
ATOM 806 O O . ASP A 1 106 ? 39.376 -4.932 12.329 1.00 37.56 106 ASP A O 1
#

Sequence (106 aa):
MSLDLVLKSACEGCGSPSDLYGSSCKHKTLCPSCGKTMAENRTRCNICGVPITRLIREYNVRASTSTDKSYFIGRFCTGLPPFSKKKNAENKWTIHKDGLQRASAD

Radius of gyration: 17.53 Å; chains: 1; bounding box: 53×41×35 Å

Foldseek 3Di:
DDDDQDADCAFPQPRHSPQWWAFPSSPGIHHPVRLVVQLVVQHADPPPRHTRNDTHDDWDWDFDPPDDDTDIDTDHPSDDDPPDPDPDDPPPDDDDDPDPPDDDDD

Secondary structure (DSSP, 8-state):
--------SS-TTT---SS-EEETTSS-EE-HHHHHHHHHTTPBPTTT--B---EE---EEEE--SSSS--EEEE-TT-S-S---STT------------------

Organism: Vanilla planifolia (NCBI:txid51239)

pLDDT: mean 70.6, std 23.2, range [34.97, 97.31]